Protein AF-A0A0C9ZU74-F1 (afdb_monomer_lite)

Radius of gyration: 26.79 Å; chains: 1; bounding box: 56×52×80 Å

Structure (mmCIF, N/CA/C/O backbone):
data_AF-A0A0C9ZU74-F1
#
_entry.id   AF-A0A0C9ZU74-F1
#
loop_
_atom_site.group_PDB
_atom_site.id
_atom_site.type_symbol
_atom_site.label_atom_id
_atom_site.label_alt_id
_atom_site.label_comp_id
_atom_site.label_asym_id
_atom_site.label_entity_id
_atom_site.label_seq_id
_atom_site.pdbx_PDB_ins_code
_atom_site.Cartn_x
_atom_site.Cartn_y
_atom_site.Cartn_z
_atom_site.occupancy
_atom_site.B_iso_or_equiv
_atom_site.auth_seq_id
_atom_site.auth_comp_id
_atom_site.auth_asym_id
_atom_site.auth_atom_id
_atom_site.pdbx_PDB_model_num
ATOM 1 N N . LYS A 1 1 ? 16.374 3.185 12.705 1.00 47.53 1 LYS A N 1
ATOM 2 C CA . LYS A 1 1 ? 15.675 4.109 11.772 1.00 47.53 1 LYS A CA 1
ATOM 3 C C . LYS A 1 1 ? 14.239 4.235 12.275 1.00 47.53 1 LYS A C 1
ATOM 5 O O . LYS A 1 1 ? 13.579 3.209 12.343 1.00 47.53 1 LYS A O 1
ATOM 10 N N . ALA A 1 2 ? 13.802 5.411 12.737 1.00 48.28 2 ALA A N 1
ATOM 11 C CA . ALA A 1 2 ? 12.436 5.586 13.242 1.00 48.28 2 ALA A CA 1
ATOM 12 C C . ALA A 1 2 ? 11.422 5.286 12.125 1.00 48.28 2 ALA A C 1
ATOM 14 O O . ALA A 1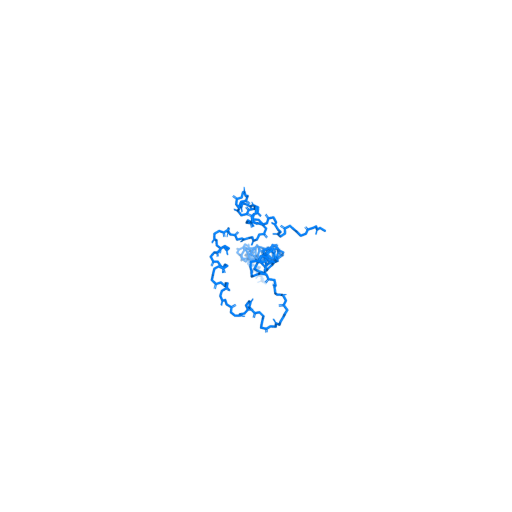 2 ? 11.655 5.649 10.969 1.00 48.28 2 ALA A O 1
ATOM 15 N N . SER A 1 3 ? 10.342 4.577 12.457 1.00 62.88 3 SER A N 1
ATOM 16 C CA . SER A 1 3 ? 9.302 4.216 11.496 1.00 62.88 3 SER A CA 1
ATOM 17 C C . SER A 1 3 ? 8.656 5.492 10.954 1.00 62.88 3 SER A C 1
ATOM 19 O O . SER A 1 3 ? 7.997 6.212 11.692 1.00 62.88 3 SER A O 1
ATOM 21 N N . GLN A 1 4 ? 8.870 5.798 9.671 1.00 70.50 4 GLN A N 1
ATOM 22 C CA . GLN A 1 4 ? 8.257 6.950 8.992 1.00 70.50 4 GLN A CA 1
ATOM 23 C C . GLN A 1 4 ? 6.795 6.682 8.594 1.00 70.50 4 GLN A C 1
ATOM 25 O O . GLN A 1 4 ? 6.205 7.488 7.882 1.00 70.50 4 GLN A O 1
ATOM 30 N N . LEU A 1 5 ? 6.212 5.559 9.032 1.00 69.31 5 LEU A N 1
ATOM 31 C CA . LEU A 1 5 ? 4.811 5.212 8.785 1.00 69.31 5 LEU A CA 1
ATOM 32 C C . LEU A 1 5 ? 3.824 6.321 9.206 1.00 69.31 5 LEU A C 1
ATOM 34 O O . LEU A 1 5 ? 2.911 6.589 8.432 1.00 69.31 5 LEU A O 1
ATOM 38 N N . PRO A 1 6 ? 4.009 7.033 10.340 1.00 71.62 6 PRO A N 1
ATOM 39 C CA . PRO A 1 6 ? 3.104 8.116 10.732 1.00 71.62 6 PRO A CA 1
ATOM 40 C C . PRO A 1 6 ? 3.132 9.332 9.795 1.00 71.62 6 PRO A C 1
ATOM 42 O O . PRO A 1 6 ? 2.217 10.143 9.833 1.00 71.62 6 PRO A O 1
ATOM 45 N N . LEU A 1 7 ? 4.166 9.478 8.957 1.00 77.06 7 LEU A N 1
ATOM 46 C CA . LEU A 1 7 ? 4.307 10.604 8.024 1.00 77.06 7 LEU A CA 1
ATOM 47 C C . LEU A 1 7 ? 3.597 10.360 6.686 1.00 77.06 7 LEU A C 1
ATOM 49 O O . LEU A 1 7 ? 3.619 11.224 5.814 1.00 77.06 7 LEU A O 1
ATOM 53 N N . LEU A 1 8 ? 2.993 9.187 6.485 1.00 76.62 8 LEU A N 1
ATOM 54 C CA . LEU A 1 8 ? 2.381 8.839 5.205 1.00 76.62 8 LEU A CA 1
ATOM 55 C C . LEU A 1 8 ? 1.116 9.627 4.895 1.00 76.62 8 LEU A C 1
ATOM 57 O O . LEU A 1 8 ? 0.939 9.983 3.737 1.00 76.62 8 LEU A O 1
ATOM 61 N N . SER A 1 9 ? 0.295 9.952 5.894 1.00 74.00 9 SER A N 1
ATOM 62 C CA . SER A 1 9 ? -0.848 10.857 5.713 1.00 74.00 9 SER A CA 1
ATOM 63 C C . SER A 1 9 ? -0.379 12.230 5.226 1.00 74.00 9 SER A C 1
ATOM 65 O O . SER A 1 9 ? -0.834 12.719 4.198 1.00 74.00 9 SER A O 1
ATOM 67 N N . HIS A 1 10 ? 0.655 12.781 5.865 1.00 81.38 10 HIS A N 1
ATOM 68 C CA . HIS A 1 10 ? 1.286 14.028 5.431 1.00 81.38 10 HIS A CA 1
ATOM 69 C C . HIS A 1 10 ? 1.864 13.928 4.005 1.00 81.38 10 HIS A C 1
ATOM 71 O O . HIS A 1 10 ? 1.817 14.890 3.238 1.00 81.38 10 HIS A O 1
ATOM 77 N N . PHE A 1 11 ? 2.429 12.780 3.613 1.00 80.19 11 PHE A N 1
ATOM 78 C CA . PHE A 1 11 ? 2.905 12.587 2.240 1.00 80.19 11 PHE A CA 1
ATOM 79 C C . PHE A 1 11 ? 1.766 12.462 1.231 1.00 80.19 11 PHE A C 1
ATOM 81 O O . PHE A 1 11 ? 1.909 12.986 0.133 1.00 80.19 11 PHE A O 1
ATOM 88 N N . ALA A 1 12 ? 0.659 11.806 1.574 1.00 77.25 12 ALA A N 1
ATOM 89 C CA . ALA A 1 12 ? -0.496 11.707 0.689 1.00 77.25 12 ALA A CA 1
ATOM 90 C C . ALA A 1 12 ? -1.050 13.099 0.338 1.00 77.25 12 ALA A C 1
ATOM 92 O O . ALA A 1 12 ? -1.319 13.366 -0.831 1.00 77.25 12 ALA A O 1
ATOM 93 N N . GLU A 1 13 ? -1.126 13.994 1.325 1.00 81.31 13 GLU A N 1
ATOM 94 C CA . GLU A 1 13 ? -1.718 15.330 1.180 1.00 81.31 13 GLU A CA 1
ATOM 95 C C . GLU A 1 13 ? -0.760 16.364 0.573 1.00 81.31 13 GLU A C 1
ATOM 97 O O . GLU A 1 13 ? -1.145 17.136 -0.305 1.00 81.31 13 GLU A O 1
ATOM 102 N N . HIS A 1 14 ? 0.501 16.391 1.014 1.00 84.50 14 HIS A N 1
ATOM 103 C CA . HIS A 1 14 ? 1.430 17.469 0.651 1.00 84.50 14 HIS A CA 1
ATOM 104 C C . HIS A 1 14 ? 2.530 17.047 -0.324 1.00 84.50 14 HIS A C 1
ATOM 106 O O . HIS A 1 14 ? 3.170 17.901 -0.938 1.00 84.50 14 HIS A O 1
ATOM 112 N N . CYS A 1 15 ? 2.808 15.748 -0.458 1.00 84.00 15 CYS A N 1
ATOM 113 C CA . CYS A 1 15 ? 3.929 15.236 -1.251 1.00 84.00 15 CYS A CA 1
ATOM 114 C C . CYS A 1 15 ? 3.591 13.890 -1.929 1.00 84.00 15 CYS A C 1
ATOM 116 O O . CYS A 1 15 ? 4.269 12.885 -1.667 1.00 84.00 15 CYS A O 1
ATOM 118 N N . PRO A 1 16 ? 2.587 13.835 -2.826 1.00 81.81 16 PRO A N 1
ATOM 119 C CA . PRO A 1 16 ? 2.091 12.582 -3.409 1.00 81.81 16 PRO A CA 1
ATOM 120 C C . PRO A 1 16 ? 3.173 11.797 -4.167 1.00 81.81 16 PRO A C 1
ATOM 122 O O . PRO A 1 16 ? 3.164 10.568 -4.181 1.00 81.81 16 PRO A O 1
ATOM 125 N N . LEU A 1 17 ? 4.180 12.484 -4.718 1.00 81.69 17 LEU A N 1
ATOM 126 C CA . LEU A 1 17 ? 5.362 11.859 -5.323 1.00 81.69 17 LEU A CA 1
ATOM 127 C C . LEU A 1 17 ? 6.172 11.017 -4.323 1.00 81.69 17 LEU A C 1
ATOM 129 O O . LEU A 1 17 ? 6.669 9.944 -4.664 1.00 81.69 17 LEU A O 1
ATOM 133 N N . LEU A 1 18 ? 6.314 11.484 -3.081 1.00 81.69 18 LEU A N 1
ATOM 134 C CA . LEU A 1 18 ? 7.019 10.762 -2.017 1.00 81.69 18 LEU A CA 1
ATOM 135 C C . LEU A 1 18 ? 6.198 9.575 -1.512 1.00 81.69 18 LEU A C 1
ATOM 137 O O . LEU A 1 18 ? 6.771 8.521 -1.226 1.00 81.69 18 LEU A O 1
ATOM 141 N N . PHE A 1 19 ? 4.874 9.735 -1.445 1.00 82.94 19 PHE A N 1
ATOM 142 C CA . PHE A 1 19 ? 3.944 8.647 -1.153 1.00 82.94 19 PHE A CA 1
ATOM 143 C C . PHE A 1 19 ? 4.065 7.541 -2.206 1.00 82.94 19 PHE A C 1
ATOM 145 O O . PHE A 1 19 ? 4.336 6.386 -1.866 1.00 82.94 19 PHE A O 1
ATOM 152 N N . TRP A 1 20 ? 4.000 7.912 -3.488 1.00 83.31 20 TRP A N 1
ATOM 153 C CA . TRP A 1 20 ? 4.167 6.985 -4.602 1.00 83.31 20 TRP A CA 1
ATOM 154 C C . TRP A 1 20 ? 5.543 6.320 -4.596 1.00 83.31 20 TRP A C 1
ATOM 156 O O . TRP A 1 20 ? 5.643 5.108 -4.739 1.00 83.31 20 TRP A O 1
ATOM 166 N N . LYS A 1 21 ? 6.625 7.061 -4.344 1.00 82.56 21 LYS A N 1
ATOM 167 C CA . LYS A 1 21 ? 7.971 6.472 -4.269 1.00 82.56 21 LYS A CA 1
ATOM 168 C C . LYS A 1 21 ? 8.105 5.438 -3.142 1.00 82.56 21 LYS A C 1
ATOM 170 O O . LYS A 1 21 ? 8.870 4.487 -3.279 1.00 82.56 21 LYS A O 1
ATOM 175 N N . LYS A 1 22 ? 7.394 5.624 -2.026 1.00 82.19 22 LYS A N 1
ATOM 176 C CA . LYS A 1 22 ? 7.457 4.729 -0.859 1.00 82.19 22 LYS A CA 1
ATOM 177 C C . LYS A 1 22 ? 6.533 3.521 -0.962 1.00 82.19 22 LYS A C 1
ATOM 179 O O . LYS A 1 22 ? 6.948 2.433 -0.582 1.00 82.19 22 LYS A O 1
ATOM 184 N N . LEU A 1 23 ? 5.300 3.716 -1.418 1.00 84.31 23 LEU A N 1
ATOM 185 C CA . LEU A 1 23 ? 4.275 2.666 -1.449 1.00 84.31 23 LEU A CA 1
ATOM 186 C C . LEU A 1 23 ? 4.009 2.129 -2.854 1.00 84.31 23 LEU A C 1
ATOM 188 O O . LEU A 1 23 ? 3.303 1.137 -3.005 1.00 84.31 23 LEU A O 1
ATOM 192 N N . CYS A 1 24 ? 4.591 2.752 -3.881 1.00 85.38 24 CYS A N 1
ATOM 193 C CA . CYS A 1 24 ? 4.459 2.355 -5.281 1.00 85.38 24 CYS A CA 1
ATOM 194 C C . CYS A 1 24 ? 3.004 2.337 -5.790 1.00 85.38 24 CYS A C 1
ATOM 196 O O . CYS A 1 24 ? 2.704 1.647 -6.768 1.00 85.38 24 CYS A O 1
ATOM 198 N N . VAL A 1 25 ? 2.123 3.103 -5.137 1.00 84.94 25 VAL A N 1
ATOM 199 C CA . VAL A 1 25 ? 0.693 3.249 -5.430 1.00 84.94 25 VAL A CA 1
ATOM 200 C C . VAL A 1 25 ? 0.297 4.723 -5.314 1.00 84.94 25 VAL A C 1
ATOM 202 O O . VAL A 1 25 ? 0.888 5.471 -4.534 1.00 84.94 25 VAL A O 1
ATOM 205 N N . ASN A 1 26 ? -0.686 5.149 -6.105 1.00 85.50 26 ASN A N 1
ATOM 206 C CA . ASN A 1 26 ? -1.249 6.494 -6.000 1.00 85.50 26 ASN A CA 1
ATOM 207 C C . ASN A 1 26 ? -2.129 6.610 -4.742 1.00 85.50 26 ASN A C 1
ATOM 209 O O . ASN A 1 26 ? -2.833 5.644 -4.442 1.00 85.50 26 ASN A O 1
ATOM 213 N N . PRO A 1 27 ? -2.154 7.767 -4.053 1.00 85.69 27 PRO A N 1
ATOM 214 C CA . PRO A 1 27 ? -2.997 7.978 -2.871 1.00 85.69 27 PRO A CA 1
ATOM 215 C C . PRO A 1 27 ? -4.478 7.641 -3.102 1.00 85.69 27 PRO A C 1
ATOM 217 O O . PRO A 1 27 ? -5.035 6.830 -2.379 1.00 85.69 27 PRO A O 1
ATOM 220 N N . GLU A 1 28 ? -5.083 8.120 -4.193 1.00 88.12 28 GLU A N 1
ATOM 221 C CA . GLU A 1 28 ? -6.494 7.820 -4.499 1.00 88.12 28 GLU A CA 1
ATOM 222 C C . GLU A 1 28 ? -6.776 6.323 -4.699 1.00 88.12 28 GLU A C 1
ATOM 224 O O . GLU A 1 28 ? -7.860 5.828 -4.399 1.00 88.12 28 GLU A O 1
ATOM 229 N N . VAL A 1 29 ? -5.811 5.587 -5.258 1.00 87.88 29 VAL A N 1
ATOM 230 C CA . VAL A 1 29 ? -5.935 4.135 -5.443 1.00 87.88 29 VAL A CA 1
ATOM 231 C C . VAL A 1 29 ? -5.774 3.431 -4.101 1.00 87.88 29 VAL A C 1
ATOM 233 O O . VAL A 1 29 ? -6.484 2.468 -3.832 1.00 87.88 29 VAL A O 1
ATOM 236 N N . PHE A 1 30 ? -4.868 3.921 -3.256 1.00 89.62 30 PHE A N 1
ATOM 237 C CA . PHE A 1 30 ? -4.694 3.429 -1.898 1.00 89.62 30 PHE A CA 1
ATOM 238 C C . PHE A 1 30 ? -5.983 3.584 -1.081 1.00 89.62 30 PHE A C 1
ATOM 240 O O . PHE A 1 30 ? -6.415 2.603 -0.478 1.00 89.62 30 PHE A O 1
ATOM 247 N N . ASP A 1 31 ? -6.633 4.748 -1.132 1.00 91.50 31 ASP A N 1
ATOM 248 C CA . ASP A 1 31 ? -7.894 4.997 -0.422 1.00 91.50 31 ASP A CA 1
ATOM 249 C C . ASP A 1 31 ? -9.016 4.086 -0.936 1.00 91.50 31 ASP A C 1
ATOM 251 O O . ASP A 1 31 ? -9.692 3.428 -0.150 1.00 91.50 31 ASP A O 1
ATOM 255 N N . LYS A 1 32 ? -9.141 3.919 -2.260 1.00 92.19 32 LYS A N 1
ATOM 256 C CA . LYS A 1 32 ? -10.114 2.980 -2.852 1.00 92.19 32 LYS A CA 1
ATOM 257 C C . LYS A 1 32 ? -9.884 1.532 -2.415 1.00 92.19 32 LYS A C 1
ATOM 259 O O . LYS A 1 32 ? -10.847 0.808 -2.170 1.00 92.19 32 LYS A O 1
ATOM 264 N N . ILE A 1 33 ? -8.626 1.091 -2.336 1.00 90.31 33 ILE A N 1
ATOM 265 C CA . ILE A 1 33 ? -8.291 -0.247 -1.828 1.00 90.31 33 ILE A CA 1
ATOM 266 C C . ILE A 1 33 ? -8.680 -0.342 -0.355 1.00 90.31 33 ILE A C 1
ATOM 268 O O . ILE A 1 33 ? -9.300 -1.327 0.042 1.00 90.31 33 ILE A O 1
ATOM 272 N N . LEU A 1 34 ? -8.333 0.672 0.441 1.00 91.62 34 LEU A N 1
ATOM 273 C CA . LEU A 1 34 ? -8.649 0.721 1.862 1.00 91.62 34 LEU A CA 1
ATOM 274 C C . LEU A 1 34 ? -10.158 0.611 2.097 1.00 91.62 34 LEU A C 1
ATOM 276 O O . LEU A 1 34 ? -10.574 -0.212 2.912 1.00 91.62 34 LEU A O 1
ATOM 280 N N . ASP A 1 35 ? -10.969 1.360 1.354 1.00 92.19 35 ASP A N 1
ATOM 281 C CA . ASP A 1 35 ? -12.431 1.311 1.440 1.00 92.19 35 ASP A CA 1
ATOM 282 C C . ASP A 1 35 ? -12.974 -0.088 1.124 1.00 92.19 35 ASP A C 1
ATOM 284 O O . ASP A 1 35 ? -13.832 -0.605 1.843 1.00 92.19 35 ASP A O 1
ATOM 288 N N . GLN A 1 36 ? -12.430 -0.749 0.097 1.00 90.44 36 GLN A N 1
ATOM 289 C CA . GLN A 1 36 ? -12.849 -2.099 -0.288 1.00 90.44 36 GLN A CA 1
ATOM 290 C C . GLN A 1 36 ? -12.510 -3.157 0.766 1.00 90.44 36 GLN A C 1
ATOM 292 O O . GLN A 1 36 ? -13.282 -4.097 0.966 1.00 90.44 36 GLN A O 1
ATOM 297 N N . ILE A 1 37 ? -11.363 -3.033 1.438 1.00 88.25 37 ILE A N 1
ATOM 298 C CA . ILE A 1 37 ? -10.896 -4.055 2.385 1.00 88.25 37 ILE A CA 1
ATOM 299 C C . ILE A 1 37 ? -11.295 -3.780 3.836 1.00 88.25 37 ILE A C 1
ATOM 301 O O . ILE A 1 37 ? -11.235 -4.695 4.658 1.00 88.25 37 ILE A O 1
ATOM 305 N N . SER A 1 38 ? -11.714 -2.554 4.169 1.00 87.38 38 SER A N 1
ATOM 306 C CA . SER A 1 38 ? -12.005 -2.149 5.553 1.00 87.38 38 SER A CA 1
ATOM 307 C C . SER A 1 38 ? -13.122 -2.971 6.206 1.00 87.38 38 SER A C 1
ATOM 309 O O . SER A 1 38 ? -13.104 -3.187 7.417 1.00 87.38 38 SER A O 1
ATOM 311 N N . GLY A 1 39 ? -14.069 -3.478 5.412 1.00 84.88 39 GLY A N 1
ATOM 312 C CA . GLY A 1 39 ? -15.145 -4.358 5.884 1.00 84.88 39 GLY A CA 1
ATOM 313 C C . GLY A 1 39 ? -14.808 -5.854 5.879 1.00 84.88 39 GLY A C 1
ATOM 314 O O . GLY A 1 39 ? -15.642 -6.665 6.276 1.00 84.88 39 GLY A O 1
ATOM 315 N N . HIS A 1 40 ? -13.626 -6.254 5.406 1.00 86.56 40 HIS A N 1
ATOM 316 C CA . HIS A 1 40 ? -13.337 -7.659 5.136 1.00 86.56 40 HIS A CA 1
ATOM 317 C C . HIS A 1 40 ? -12.868 -8.398 6.400 1.00 86.56 40 HIS A C 1
ATOM 319 O O . HIS A 1 40 ? -11.886 -8.014 7.037 1.00 86.56 40 HIS A O 1
ATOM 325 N N . LEU A 1 41 ? -13.524 -9.518 6.724 1.00 83.44 41 LEU A N 1
ATOM 326 C CA . LEU A 1 41 ? -13.270 -10.301 7.945 1.00 83.44 41 LEU A CA 1
ATOM 327 C C . LEU A 1 41 ? -11.827 -10.818 8.065 1.00 83.44 41 LEU A C 1
ATOM 329 O O . LEU A 1 41 ? -11.336 -10.996 9.168 1.00 83.44 41 LEU A O 1
ATOM 333 N N . VAL A 1 42 ? -11.118 -11.006 6.946 1.00 84.75 42 VAL A N 1
ATOM 334 C CA . VAL A 1 42 ? -9.683 -11.373 6.927 1.00 84.75 42 VAL A CA 1
ATOM 335 C C . VAL A 1 42 ? -8.812 -10.378 7.695 1.00 84.75 42 VAL A C 1
ATOM 337 O O . VAL A 1 42 ? -7.818 -10.773 8.299 1.00 84.75 42 VAL A O 1
ATOM 340 N N . PHE A 1 43 ? -9.180 -9.095 7.689 1.00 80.50 43 PHE A N 1
ATOM 341 C CA . PHE A 1 43 ? -8.460 -8.058 8.423 1.00 80.50 43 PHE A CA 1
ATOM 342 C C . PHE A 1 43 ? -9.024 -7.833 9.825 1.00 80.50 43 PHE A C 1
ATOM 344 O O . PHE A 1 43 ? -8.558 -6.926 10.508 1.00 80.50 43 PHE A O 1
ATOM 351 N N . GLN A 1 44 ? -9.979 -8.649 10.276 1.00 78.69 44 GLN A N 1
ATOM 352 C CA . GLN A 1 44 ? -10.524 -8.620 11.628 1.00 78.69 44 GLN A CA 1
ATOM 353 C C . GLN A 1 44 ? -10.068 -9.865 12.386 1.00 78.69 44 GLN A C 1
ATOM 355 O O . GLN A 1 44 ? -10.396 -10.999 12.047 1.00 78.69 44 GLN A O 1
ATOM 360 N N . ASN A 1 45 ? -9.302 -9.659 13.446 1.00 78.56 45 ASN A N 1
ATOM 361 C CA . ASN A 1 45 ? -8.944 -10.721 14.363 1.00 78.56 45 ASN A CA 1
ATOM 362 C C . ASN A 1 45 ? -10.049 -10.838 15.420 1.00 78.56 45 ASN A C 1
ATOM 364 O O . ASN A 1 45 ? -10.257 -9.911 16.195 1.00 78.56 45 ASN A O 1
ATOM 368 N N . GLN A 1 46 ? -10.723 -11.987 15.485 1.00 78.81 46 GLN A N 1
ATOM 369 C CA . GLN A 1 46 ? -11.758 -12.275 16.490 1.00 78.81 46 GLN A CA 1
ATOM 370 C C . GLN A 1 46 ? -11.206 -12.498 17.913 1.00 78.81 46 GLN A C 1
ATOM 372 O O . GLN A 1 46 ? -11.939 -12.896 18.815 1.00 78.81 46 GLN A O 1
ATOM 377 N N . SER A 1 47 ? -9.911 -12.274 18.140 1.00 83.06 47 SER A N 1
ATOM 378 C CA . SER A 1 47 ? -9.311 -12.335 19.472 1.00 83.06 47 SER A CA 1
ATOM 379 C C . SER A 1 47 ? -9.576 -11.066 20.282 1.00 83.06 47 SER A C 1
ATOM 381 O O . SER A 1 47 ? -9.709 -9.975 19.737 1.00 83.06 47 SER A O 1
ATOM 383 N N . ASN A 1 48 ? -9.512 -11.183 21.607 1.00 82.38 48 ASN A N 1
ATOM 384 C CA . ASN A 1 48 ? -9.675 -10.059 22.534 1.00 82.38 48 ASN A CA 1
ATOM 385 C C . ASN A 1 48 ? -8.455 -9.105 22.590 1.00 82.38 48 ASN A C 1
ATOM 387 O O . ASN A 1 48 ? -8.321 -8.307 23.517 1.00 82.38 48 ASN A O 1
ATOM 391 N N . ASN A 1 49 ? -7.521 -9.216 21.639 1.00 85.88 49 ASN A N 1
ATOM 392 C CA . ASN A 1 49 ? -6.302 -8.415 21.591 1.00 85.88 49 ASN A CA 1
ATOM 393 C C . ASN A 1 49 ? -6.479 -7.191 20.694 1.00 85.88 49 ASN A C 1
ATOM 395 O O . ASN A 1 49 ? -7.181 -7.229 19.686 1.00 85.88 49 ASN A O 1
ATOM 399 N N . LYS A 1 50 ? -5.756 -6.112 21.012 1.00 81.81 50 LYS A N 1
ATOM 400 C CA . LYS A 1 50 ? -5.698 -4.929 20.148 1.00 81.81 50 LYS A CA 1
ATOM 401 C C . LYS A 1 50 ? -5.079 -5.304 18.802 1.00 81.81 50 LYS A C 1
ATOM 403 O O . LYS A 1 50 ? -3.914 -5.693 18.741 1.00 81.81 50 LYS A O 1
ATOM 408 N N . GLN A 1 51 ? -5.848 -5.150 17.731 1.00 85.38 51 GLN A N 1
ATOM 409 C CA . GLN A 1 51 ? -5.357 -5.296 16.369 1.00 85.38 51 GLN A CA 1
ATOM 410 C C . GLN A 1 51 ? -4.871 -3.950 15.824 1.00 85.38 51 GLN A C 1
ATOM 412 O O . GLN A 1 51 ? -5.393 -2.889 16.165 1.00 85.38 51 GLN A O 1
ATOM 417 N N . LEU A 1 52 ? -3.858 -3.995 14.960 1.00 84.62 52 LEU A N 1
ATOM 418 C CA . LEU A 1 52 ? -3.386 -2.824 14.231 1.00 84.62 52 LEU A CA 1
ATOM 419 C C . LEU A 1 52 ? -4.484 -2.326 13.264 1.00 84.62 52 LEU A C 1
ATOM 421 O O . LEU A 1 52 ? -5.103 -3.160 12.603 1.00 84.62 52 LEU A O 1
ATOM 425 N N . PRO A 1 53 ? -4.711 -1.011 13.106 1.00 87.69 53 PRO A N 1
ATOM 426 C CA . PRO A 1 53 ? -5.647 -0.499 12.107 1.00 87.69 53 PRO A CA 1
ATOM 427 C C . PRO A 1 53 ? -5.337 -1.012 10.693 1.00 87.69 53 PRO A C 1
ATOM 429 O O . PRO A 1 53 ? -4.168 -1.095 10.306 1.00 87.69 53 PRO A O 1
ATOM 432 N N . ILE A 1 54 ? -6.380 -1.312 9.911 1.00 87.69 54 ILE A N 1
ATOM 433 C CA . ILE A 1 54 ? -6.278 -1.866 8.545 1.00 87.69 54 ILE A CA 1
ATOM 434 C C . ILE A 1 54 ? -5.420 -0.968 7.646 1.00 87.69 54 ILE A C 1
ATOM 436 O O . ILE A 1 54 ? -4.559 -1.464 6.924 1.00 87.69 54 ILE A O 1
ATOM 440 N N . LEU A 1 55 ? -5.561 0.354 7.792 1.00 89.56 55 LEU A N 1
ATOM 441 C CA . LEU A 1 55 ? -4.712 1.361 7.151 1.00 89.56 55 LEU A CA 1
ATOM 442 C C . LEU A 1 55 ? -3.216 1.071 7.342 1.00 89.56 55 LEU A C 1
ATOM 444 O O . LEU A 1 55 ? -2.437 1.094 6.388 1.00 89.56 55 LEU A O 1
ATOM 448 N N . ILE A 1 56 ? -2.807 0.783 8.579 1.00 87.12 56 ILE A N 1
ATOM 449 C CA . ILE A 1 56 ? -1.403 0.547 8.919 1.00 87.12 56 ILE A CA 1
ATOM 450 C C . ILE A 1 56 ? -0.959 -0.826 8.398 1.00 87.12 56 ILE A C 1
ATOM 452 O O . ILE A 1 56 ? 0.148 -0.944 7.874 1.00 87.12 56 ILE A O 1
ATOM 456 N N . GLN A 1 57 ? -1.820 -1.847 8.472 1.00 88.62 57 GLN A N 1
ATOM 457 C CA . GLN A 1 57 ? -1.528 -3.174 7.914 1.00 88.62 57 GLN A CA 1
ATOM 458 C C . GLN A 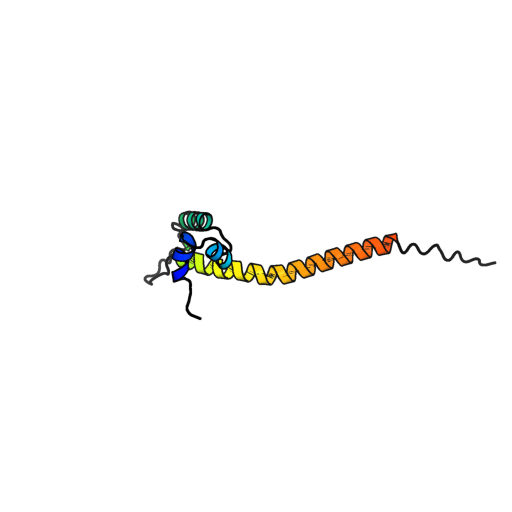1 57 ? -1.289 -3.111 6.394 1.00 88.62 57 GLN A C 1
ATOM 460 O O . GLN A 1 57 ? -0.261 -3.592 5.911 1.00 88.62 57 GLN A O 1
ATOM 465 N N . LEU A 1 58 ? -2.190 -2.453 5.654 1.00 89.06 58 LEU A N 1
ATOM 466 C CA . LEU A 1 58 ? -2.081 -2.252 4.206 1.00 89.06 58 LEU A CA 1
ATOM 467 C C . LEU A 1 58 ? -0.818 -1.466 3.845 1.00 89.06 58 LEU A C 1
ATOM 469 O O . LEU A 1 58 ? -0.081 -1.828 2.928 1.00 89.06 58 LEU A O 1
ATOM 473 N N . THR A 1 59 ? -0.535 -0.413 4.606 1.00 88.38 59 THR A N 1
ATOM 474 C CA . THR A 1 59 ? 0.664 0.402 4.426 1.00 88.38 59 THR A CA 1
ATOM 475 C C . THR A 1 59 ? 1.947 -0.417 4.564 1.00 88.38 59 THR A C 1
ATOM 477 O O . THR A 1 59 ? 2.841 -0.300 3.726 1.00 88.38 59 THR A O 1
ATOM 480 N N . ILE A 1 60 ? 2.058 -1.242 5.611 1.00 86.50 60 ILE A N 1
ATOM 481 C CA . ILE A 1 60 ? 3.237 -2.091 5.838 1.00 86.50 60 ILE A CA 1
ATOM 482 C C . ILE A 1 60 ? 3.404 -3.077 4.679 1.00 86.50 60 ILE A C 1
ATOM 484 O O . ILE A 1 60 ? 4.511 -3.227 4.157 1.00 86.50 60 ILE A O 1
ATOM 488 N N . PHE A 1 61 ? 2.307 -3.706 4.250 1.00 87.56 61 PHE A N 1
ATOM 489 C CA . PHE A 1 61 ? 2.315 -4.627 3.118 1.00 87.56 61 PHE A CA 1
ATOM 490 C C . PHE A 1 61 ? 2.834 -3.952 1.842 1.00 87.56 61 PHE A C 1
ATOM 492 O O . PHE A 1 61 ? 3.769 -4.458 1.224 1.00 87.56 61 PHE A O 1
ATOM 499 N N . LEU A 1 62 ? 2.292 -2.787 1.477 1.00 87.44 62 LEU A N 1
ATOM 500 C CA . LEU A 1 62 ? 2.689 -2.064 0.266 1.00 87.44 62 LEU A CA 1
ATOM 501 C C . LEU A 1 62 ? 4.112 -1.511 0.342 1.00 87.44 62 LEU A C 1
ATOM 503 O O . LEU A 1 62 ? 4.841 -1.564 -0.647 1.00 87.44 62 LEU A O 1
ATOM 507 N N . TYR A 1 63 ? 4.536 -1.037 1.515 1.00 85.31 63 TYR A N 1
ATOM 508 C CA . TYR A 1 63 ? 5.913 -0.605 1.737 1.00 85.31 63 TYR A CA 1
ATOM 509 C C . TYR A 1 63 ? 6.898 -1.753 1.481 1.00 85.31 63 TYR A C 1
ATOM 511 O O . TYR A 1 63 ? 7.916 -1.554 0.821 1.00 85.31 63 TYR A O 1
ATOM 519 N N . HIS A 1 64 ? 6.584 -2.970 1.935 1.00 82.19 64 HIS A N 1
ATOM 520 C CA . HIS A 1 64 ? 7.408 -4.147 1.653 1.00 82.19 64 HIS A CA 1
ATOM 521 C C . HIS A 1 64 ? 7.296 -4.610 0.194 1.00 82.19 64 HIS A C 1
ATOM 523 O O . HIS A 1 64 ? 8.321 -4.845 -0.447 1.00 82.19 64 HIS A O 1
ATOM 529 N N . ALA A 1 65 ? 6.084 -4.702 -0.356 1.00 79.81 65 ALA A N 1
ATOM 530 C CA . ALA A 1 65 ? 5.848 -5.158 -1.725 1.00 79.81 65 ALA A CA 1
ATOM 531 C C . ALA A 1 65 ? 6.508 -4.236 -2.766 1.00 79.81 65 ALA A C 1
ATOM 533 O O . ALA A 1 65 ? 7.161 -4.715 -3.695 1.00 79.81 65 ALA A O 1
ATOM 534 N N . GLY A 1 66 ? 6.410 -2.914 -2.589 1.00 73.75 66 GLY A N 1
ATOM 535 C CA . GLY A 1 66 ? 7.072 -1.929 -3.445 1.00 73.75 66 GLY A CA 1
ATOM 536 C C . GLY A 1 66 ? 8.597 -2.021 -3.376 1.00 73.75 66 GLY A C 1
ATOM 537 O O . GLY A 1 66 ? 9.275 -1.909 -4.398 1.00 73.75 66 GLY A O 1
ATOM 538 N N . HIS A 1 67 ? 9.146 -2.308 -2.193 1.00 69.12 67 HIS A N 1
ATOM 539 C CA . HIS A 1 67 ? 10.589 -2.452 -2.021 1.00 69.12 67 HIS A CA 1
ATOM 540 C C . HIS A 1 67 ? 11.136 -3.741 -2.655 1.00 69.12 67 HIS A C 1
ATOM 542 O O . HIS A 1 67 ? 12.211 -3.709 -3.258 1.00 69.12 67 HIS A O 1
ATOM 548 N N . TYR A 1 68 ? 10.381 -4.843 -2.577 1.00 58.84 68 TYR A N 1
ATOM 549 C CA . TYR A 1 68 ? 10.712 -6.115 -3.230 1.00 58.84 68 TYR A CA 1
ATOM 550 C C . TYR A 1 68 ? 10.556 -6.067 -4.752 1.00 58.84 68 TYR A C 1
ATOM 552 O O . TYR A 1 68 ? 11.331 -6.691 -5.479 1.00 58.84 68 TYR A O 1
ATOM 560 N N . ARG A 1 69 ? 9.612 -5.266 -5.259 1.00 53.44 69 ARG A N 1
ATOM 561 C CA . ARG A 1 69 ? 9.462 -5.039 -6.701 1.00 53.44 69 ARG A CA 1
ATOM 562 C C . ARG A 1 69 ? 10.747 -4.484 -7.323 1.00 53.44 69 ARG A C 1
ATOM 564 O O . ARG A 1 69 ? 11.060 -4.821 -8.456 1.00 53.44 69 ARG A O 1
ATOM 571 N N . ASN A 1 70 ? 11.539 -3.709 -6.583 1.00 53.12 70 ASN A N 1
ATOM 572 C CA . ASN A 1 70 ? 12.794 -3.159 -7.095 1.00 53.12 70 ASN A CA 1
ATOM 573 C C . ASN A 1 70 ? 13.973 -4.155 -7.076 1.00 53.12 70 ASN A C 1
ATOM 575 O O . ASN A 1 70 ? 14.875 -4.041 -7.900 1.00 53.12 70 ASN A O 1
ATOM 579 N N . THR A 1 71 ? 13.990 -5.140 -6.171 1.00 45.66 71 THR A N 1
ATOM 580 C CA . THR A 1 71 ? 15.114 -6.091 -6.067 1.00 45.66 71 THR A CA 1
ATOM 581 C C . THR A 1 71 ? 15.002 -7.248 -7.058 1.00 45.66 71 THR A C 1
ATOM 583 O O . THR A 1 71 ? 16.015 -7.668 -7.614 1.00 45.66 71 THR A O 1
ATOM 586 N N . TYR A 1 72 ? 13.787 -7.717 -7.357 1.00 48.44 72 TYR A N 1
ATOM 587 C CA . TYR A 1 72 ? 13.581 -8.787 -8.341 1.00 48.44 72 TYR A CA 1
ATOM 588 C C . TYR A 1 72 ? 13.474 -8.287 -9.781 1.00 48.44 72 TYR A C 1
ATOM 590 O O . TYR A 1 72 ? 13.880 -9.005 -10.693 1.00 48.44 72 TYR A O 1
ATOM 598 N N . LEU A 1 73 ? 12.995 -7.058 -10.011 1.00 54.25 73 LEU A N 1
ATOM 599 C CA . LEU A 1 73 ? 12.980 -6.498 -11.362 1.00 54.25 73 LEU A CA 1
ATOM 600 C C . LEU A 1 73 ? 14.389 -6.202 -11.870 1.00 54.25 73 LEU A C 1
ATOM 602 O O . LEU A 1 73 ? 14.622 -6.424 -13.044 1.00 54.25 73 LEU A O 1
ATOM 606 N N . LEU A 1 74 ? 15.352 -5.775 -11.048 1.00 54.84 74 LEU A N 1
ATOM 607 C CA . LEU A 1 74 ? 16.710 -5.538 -11.557 1.00 54.84 74 LEU A CA 1
ATOM 608 C C . LEU A 1 74 ? 17.408 -6.836 -11.976 1.00 54.84 74 LEU A C 1
ATOM 610 O O . LEU A 1 74 ? 17.976 -6.894 -13.059 1.00 54.84 74 LEU A O 1
ATOM 614 N N . VAL A 1 75 ? 17.316 -7.895 -11.169 1.00 52.88 75 VAL A N 1
ATOM 615 C CA . VAL A 1 75 ? 17.920 -9.190 -11.523 1.00 52.88 75 VAL A CA 1
ATOM 616 C C . VAL A 1 75 ? 17.160 -9.842 -12.680 1.00 52.88 75 VAL A C 1
ATOM 618 O O . VAL A 1 75 ? 17.775 -10.249 -13.660 1.00 52.88 75 VAL A O 1
ATOM 621 N N . GLY A 1 76 ? 15.825 -9.880 -12.616 1.00 58.44 76 GLY A N 1
ATOM 622 C CA . GLY A 1 76 ? 14.992 -10.476 -13.662 1.00 58.44 76 GLY A CA 1
ATOM 623 C C . GLY A 1 76 ? 15.058 -9.722 -14.991 1.00 58.44 76 GLY A C 1
ATOM 624 O O . GLY A 1 76 ? 15.143 -10.350 -16.040 1.00 58.44 76 GLY A O 1
ATOM 625 N N . THR A 1 77 ? 15.090 -8.387 -14.964 1.00 67.56 77 THR A N 1
ATOM 626 C CA . THR A 1 77 ? 15.188 -7.564 -16.182 1.00 67.56 77 THR A CA 1
ATOM 627 C C . THR A 1 77 ? 16.580 -7.639 -16.785 1.00 67.56 77 THR A C 1
ATOM 629 O O . THR A 1 77 ? 16.678 -7.755 -17.998 1.00 67.56 77 THR A O 1
ATOM 632 N N . VAL A 1 78 ? 17.654 -7.635 -15.984 1.00 74.56 78 VAL A N 1
ATOM 633 C CA . VAL A 1 78 ? 19.016 -7.822 -16.516 1.00 74.56 78 VAL A CA 1
ATOM 634 C C . VAL A 1 78 ? 19.146 -9.198 -17.158 1.00 74.56 78 VAL A C 1
ATOM 636 O O . VAL A 1 78 ? 19.563 -9.271 -18.306 1.00 74.56 78 VAL A O 1
ATOM 639 N N . VAL A 1 79 ? 18.707 -10.268 -16.485 1.00 75.19 79 VAL A N 1
ATOM 640 C CA . VAL A 1 79 ? 18.725 -11.631 -17.044 1.00 75.19 79 VAL A CA 1
ATOM 641 C C . VAL A 1 79 ? 17.895 -11.717 -18.327 1.00 75.19 79 VAL A C 1
ATOM 643 O O . VAL A 1 79 ? 18.359 -12.270 -19.320 1.00 75.19 79 VAL A O 1
ATOM 646 N N . ASN A 1 80 ? 16.695 -11.133 -18.348 1.00 75.31 80 ASN A N 1
ATOM 647 C CA . ASN A 1 80 ? 15.844 -11.126 -19.536 1.00 75.31 80 ASN A CA 1
ATOM 648 C C . ASN A 1 80 ? 16.468 -10.325 -20.694 1.00 75.31 80 ASN A C 1
ATOM 650 O O . ASN A 1 80 ? 16.512 -10.812 -21.819 1.00 75.31 80 ASN A O 1
ATOM 654 N N . CYS A 1 81 ? 17.025 -9.141 -20.424 1.00 77.62 81 CYS A N 1
ATOM 655 C CA . CYS A 1 81 ? 17.754 -8.346 -21.414 1.00 77.62 81 CYS A CA 1
ATOM 656 C C . CYS A 1 81 ? 18.987 -9.092 -21.945 1.00 77.62 81 CYS A C 1
ATOM 658 O O . CYS A 1 81 ? 19.214 -9.109 -23.153 1.00 77.62 81 CYS A O 1
ATOM 660 N N . THR A 1 82 ? 19.757 -9.746 -21.070 1.00 87.62 82 THR A N 1
ATOM 661 C CA . THR A 1 82 ? 20.907 -10.571 -21.460 1.00 87.62 82 THR A CA 1
ATOM 662 C C . THR A 1 82 ? 20.473 -11.733 -22.354 1.00 87.62 82 THR A C 1
ATOM 664 O O . THR A 1 82 ? 21.093 -11.945 -23.394 1.00 87.62 82 THR A O 1
ATOM 667 N N . HIS A 1 83 ? 19.382 -12.435 -22.026 1.00 85.06 83 HIS A N 1
ATOM 668 C CA . HIS A 1 83 ? 18.841 -13.494 -22.883 1.00 85.06 83 HIS A CA 1
ATOM 669 C C . HIS A 1 83 ? 18.398 -12.972 -24.255 1.00 85.06 83 HIS A C 1
ATOM 671 O O . HIS A 1 83 ? 18.731 -13.591 -25.264 1.00 85.06 83 HIS A O 1
ATOM 677 N N . CYS A 1 84 ? 17.712 -11.826 -24.323 1.00 84.69 84 CYS A N 1
ATOM 678 C CA . CYS A 1 84 ? 17.320 -11.221 -25.600 1.00 84.69 84 CYS A CA 1
ATOM 679 C C . CYS A 1 84 ? 18.536 -10.855 -26.470 1.00 84.69 84 CYS A C 1
ATOM 681 O O . CYS A 1 84 ? 18.527 -11.112 -27.676 1.00 84.69 84 CYS A O 1
ATOM 683 N N . VAL A 1 85 ? 19.593 -10.290 -25.873 1.00 88.38 85 VAL A N 1
ATOM 684 C CA . VAL A 1 85 ? 20.831 -9.933 -26.589 1.00 88.38 85 VAL A CA 1
ATOM 685 C C . VAL A 1 85 ? 21.556 -11.180 -27.102 1.00 88.38 85 VAL A C 1
ATOM 687 O O . VAL A 1 85 ? 21.947 -11.211 -28.267 1.00 88.38 85 VAL A O 1
ATOM 690 N N . ILE A 1 86 ? 21.689 -12.225 -26.276 1.00 89.19 86 ILE A N 1
ATOM 691 C CA . ILE A 1 86 ? 22.322 -13.493 -26.678 1.00 89.19 86 ILE A CA 1
ATOM 692 C C . ILE A 1 86 ? 21.533 -14.166 -27.807 1.00 89.19 86 ILE A C 1
ATOM 694 O O . ILE A 1 86 ? 22.130 -14.571 -28.800 1.00 89.19 86 ILE A O 1
ATOM 698 N N . ALA A 1 87 ? 20.205 -14.247 -27.699 1.00 87.12 87 ALA A N 1
ATOM 699 C CA . ALA A 1 87 ? 19.366 -14.841 -28.740 1.00 87.12 87 ALA A CA 1
ATOM 700 C C . ALA A 1 87 ? 19.486 -14.092 -30.079 1.00 87.12 87 ALA A C 1
ATOM 702 O O . ALA A 1 87 ? 19.561 -14.721 -31.131 1.00 87.12 87 ALA A O 1
ATOM 703 N N . THR A 1 88 ? 19.569 -12.758 -30.039 1.00 88.50 88 THR A N 1
ATOM 704 C CA . THR A 1 88 ? 19.764 -11.933 -31.243 1.00 88.50 88 THR A CA 1
ATOM 705 C C . THR A 1 88 ? 21.146 -12.1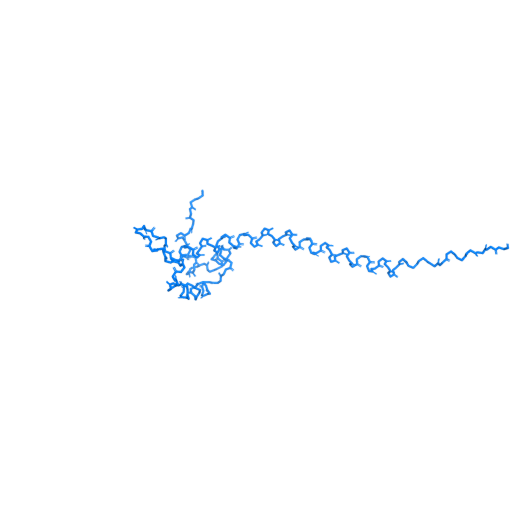59 -31.860 1.00 88.50 88 THR A C 1
ATOM 707 O O . THR A 1 88 ? 21.264 -12.289 -33.074 1.00 88.50 88 THR A O 1
ATOM 710 N N . LEU A 1 89 ? 22.194 -12.248 -31.033 1.00 85.25 89 LEU A N 1
ATOM 711 C CA . LEU A 1 89 ? 23.551 -12.554 -31.492 1.00 85.25 89 LEU A CA 1
ATOM 712 C C . LEU A 1 89 ? 23.645 -13.940 -32.139 1.00 85.25 89 LEU A C 1
ATOM 714 O O . LEU A 1 89 ? 24.320 -14.072 -33.153 1.00 85.25 89 LEU A O 1
ATOM 718 N N . LEU A 1 90 ? 22.963 -14.947 -31.586 1.00 85.88 90 LEU A N 1
ATOM 719 C CA . LEU A 1 90 ? 22.907 -16.294 -32.162 1.00 85.88 90 LEU A CA 1
ATOM 720 C C . LEU A 1 90 ? 22.155 -16.313 -33.498 1.00 85.88 90 LEU A C 1
ATOM 722 O O . LEU A 1 90 ? 22.681 -16.844 -34.468 1.00 85.88 90 LEU A O 1
ATOM 726 N N . ASP A 1 91 ? 20.995 -15.654 -33.590 1.00 81.50 91 ASP A N 1
ATOM 727 C CA . ASP A 1 91 ? 20.249 -15.522 -34.855 1.00 81.50 91 ASP A CA 1
ATOM 728 C C . ASP A 1 91 ? 21.082 -14.823 -35.944 1.00 81.50 91 ASP A C 1
ATOM 730 O O . ASP A 1 91 ? 21.030 -15.181 -37.121 1.00 81.50 91 ASP A O 1
ATOM 734 N N . TRP A 1 92 ? 21.894 -13.838 -35.559 1.00 79.62 92 TRP A N 1
ATOM 735 C CA . TRP A 1 92 ? 22.813 -13.176 -36.482 1.00 79.62 92 TRP A CA 1
ATOM 736 C C . TRP A 1 92 ? 23.999 -14.070 -36.838 1.00 79.62 92 TRP A C 1
ATOM 738 O O . TRP A 1 92 ? 24.418 -14.086 -37.992 1.00 79.62 92 TRP A O 1
ATOM 748 N N . HIS A 1 93 ? 24.526 -14.839 -35.888 1.00 78.56 93 HIS A N 1
ATOM 749 C CA . HIS A 1 93 ? 25.598 -15.793 -36.147 1.00 78.56 93 HIS A CA 1
ATOM 750 C C . HIS A 1 93 ? 25.151 -16.867 -37.146 1.00 78.56 93 HIS A C 1
ATOM 752 O O . HIS A 1 93 ? 25.875 -17.138 -38.098 1.00 78.56 93 HIS A O 1
ATOM 758 N N . ASP A 1 94 ? 23.933 -17.389 -37.013 1.00 72.31 94 ASP A N 1
ATOM 75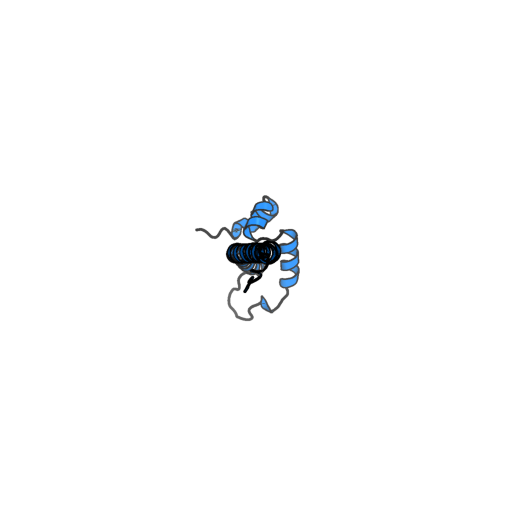9 C CA . ASP A 1 94 ? 23.368 -18.365 -37.952 1.00 72.31 94 ASP A CA 1
ATOM 760 C C . ASP A 1 94 ? 23.162 -17.775 -39.361 1.00 72.31 94 ASP A C 1
ATOM 762 O O . ASP A 1 94 ? 23.259 -18.488 -40.360 1.00 72.31 94 ASP A O 1
ATOM 766 N N . LYS A 1 95 ? 22.926 -16.459 -39.464 1.00 71.44 95 LYS A N 1
ATOM 767 C CA . LYS A 1 95 ? 22.776 -15.747 -40.747 1.00 71.44 95 LYS A CA 1
ATOM 768 C C . LYS A 1 95 ? 24.102 -15.349 -41.396 1.00 71.44 95 LYS A C 1
ATOM 770 O O . LYS A 1 95 ? 24.182 -15.321 -42.622 1.00 71.44 95 LYS A O 1
ATOM 775 N N . PHE A 1 96 ? 25.117 -15.002 -40.606 1.00 61.94 96 PHE A N 1
ATOM 776 C CA . PHE A 1 96 ? 26.397 -14.486 -41.109 1.00 61.94 96 PHE A CA 1
ATOM 777 C C . PHE A 1 96 ? 27.499 -15.544 -41.184 1.00 61.94 96 PHE A C 1
ATOM 779 O O . PHE A 1 96 ? 28.398 -15.416 -42.014 1.00 61.94 96 PHE A O 1
ATOM 786 N N . VAL A 1 97 ? 27.422 -16.618 -40.395 1.00 65.31 97 VAL A N 1
ATOM 787 C CA . VAL A 1 97 ? 28.305 -17.786 -40.520 1.00 65.31 97 VAL A CA 1
ATOM 788 C C . VAL A 1 97 ? 27.721 -18.745 -41.555 1.00 65.31 97 VAL A C 1
ATOM 790 O O . VAL A 1 97 ? 27.465 -19.918 -41.310 1.00 65.31 97 VAL A O 1
ATOM 793 N N . TYR A 1 98 ? 27.526 -18.235 -42.768 1.00 61.94 98 TYR A N 1
ATOM 794 C CA . TYR A 1 98 ? 27.556 -19.089 -43.943 1.00 61.94 98 TYR A CA 1
ATOM 795 C C . TYR A 1 98 ? 29.029 -19.415 -44.194 1.00 61.94 98 TYR A C 1
ATOM 797 O O . TYR A 1 98 ? 29.772 -18.568 -44.683 1.00 61.94 98 TYR A O 1
ATOM 805 N N . ILE A 1 99 ? 29.470 -20.616 -43.815 1.00 60.84 99 ILE A N 1
ATOM 806 C CA . ILE A 1 99 ? 30.742 -21.171 -44.287 1.00 60.84 99 ILE A CA 1
ATOM 807 C C . ILE A 1 99 ? 30.443 -21.684 -45.700 1.00 60.84 99 ILE A C 1
ATOM 809 O O . ILE A 1 99 ? 29.766 -22.711 -45.816 1.00 60.84 99 ILE A O 1
ATOM 813 N N . PRO A 1 100 ? 30.865 -20.999 -46.786 1.00 54.47 100 PRO A N 1
ATOM 814 C CA . PRO A 1 100 ? 30.736 -21.566 -48.118 1.00 54.47 100 PRO A CA 1
ATOM 815 C C . PRO A 1 100 ? 31.526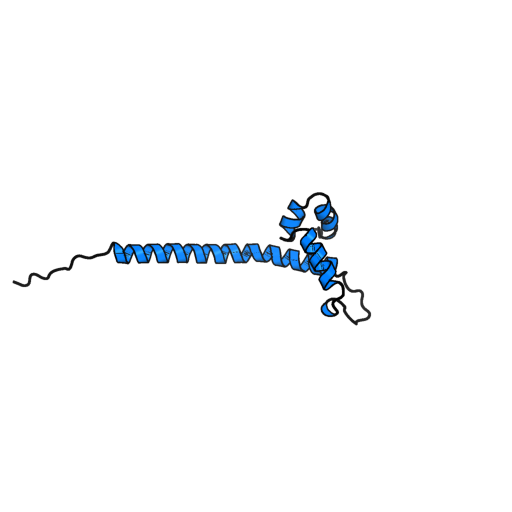 -22.863 -48.087 1.00 54.47 100 PRO A C 1
ATOM 817 O O . PRO A 1 100 ? 32.677 -22.861 -47.647 1.00 54.47 100 PRO A O 1
ATOM 820 N N . GLY A 1 101 ? 30.863 -23.957 -48.458 1.00 54.44 101 GLY A N 1
ATOM 821 C CA . GLY A 1 101 ? 31.403 -25.297 -48.326 1.00 54.44 101 GLY A CA 1
ATOM 822 C C . GLY A 1 101 ? 32.871 -25.345 -48.725 1.00 54.44 101 GLY A C 1
ATOM 823 O O . GLY A 1 101 ? 33.248 -24.875 -49.800 1.00 54.44 101 GLY A O 1
ATOM 824 N N . ALA A 1 102 ? 33.671 -25.948 -47.849 1.00 56.72 102 ALA A N 1
ATOM 825 C CA . ALA A 1 102 ? 34.823 -26.718 -48.264 1.00 56.72 102 ALA A CA 1
ATOM 826 C C . ALA A 1 102 ? 34.318 -27.732 -49.303 1.00 56.72 102 ALA A C 1
ATOM 828 O O . ALA A 1 102 ? 33.930 -28.851 -48.975 1.00 56.72 102 ALA A O 1
ATOM 829 N N . GLN A 1 103 ? 34.205 -27.286 -50.553 1.00 53.09 103 GLN A N 1
ATOM 830 C CA . GLN A 1 103 ? 34.101 -28.167 -51.693 1.00 53.09 103 GLN A CA 1
ATOM 831 C C . GLN A 1 103 ? 35.465 -28.838 -51.740 1.00 53.09 103 GLN A C 1
ATOM 833 O O . GLN A 1 103 ? 36.461 -28.234 -52.131 1.00 53.09 103 GLN A O 1
ATOM 838 N N . SER A 1 104 ? 35.511 -30.040 -51.179 1.00 56.31 104 SER A N 1
ATOM 839 C CA . SER A 1 104 ? 36.600 -30.979 -51.361 1.00 56.31 104 SER A CA 1
ATOM 840 C C . SER A 1 104 ? 36.753 -31.212 -52.863 1.00 56.31 104 SER A C 1
ATOM 842 O O . SER A 1 104 ? 36.009 -31.997 -53.444 1.00 56.31 104 SER A O 1
ATOM 844 N N . GLU A 1 105 ? 37.680 -30.502 -53.502 1.00 56.38 105 GLU A N 1
ATOM 845 C CA . GLU A 1 105 ? 38.288 -30.966 -54.745 1.00 56.38 105 GLU A CA 1
ATOM 846 C C . GLU A 1 105 ? 39.179 -32.158 -54.373 1.00 56.38 105 GLU A C 1
ATOM 848 O O . GLU A 1 105 ? 40.349 -31.999 -54.031 1.00 56.38 105 GLU A O 1
ATOM 853 N N . GLU A 1 106 ? 38.599 -33.359 -54.364 1.00 48.12 106 GLU A N 1
ATOM 854 C CA . GLU A 1 106 ? 39.379 -34.587 -54.520 1.00 48.12 106 GLU A CA 1
ATOM 855 C C . GLU A 1 106 ? 39.496 -34.848 -56.026 1.00 48.12 106 GLU A C 1
ATOM 857 O O . GLU A 1 106 ? 38.497 -35.083 -56.711 1.00 48.12 106 GLU A O 1
ATOM 862 N N . MET A 1 107 ? 40.723 -34.683 -56.523 1.00 46.69 107 MET A N 1
ATOM 863 C CA . MET A 1 107 ? 41.160 -34.908 -57.902 1.00 46.69 107 MET A CA 1
ATOM 864 C C . MET A 1 107 ? 41.402 -36.391 -58.179 1.00 46.69 107 MET A 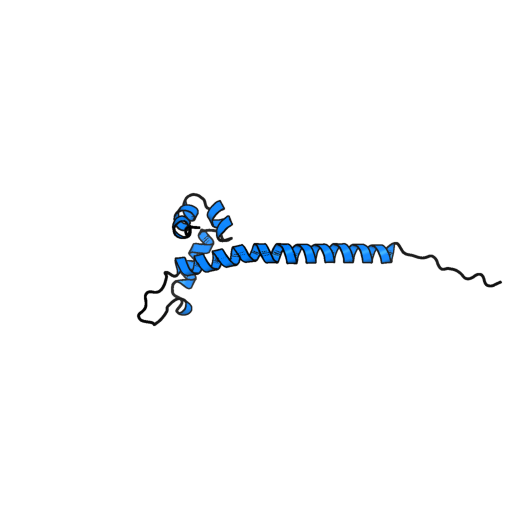C 1
ATOM 866 O O . MET A 1 107 ? 41.883 -37.086 -57.256 1.00 46.69 107 MET A O 1
#

Organism: NCBI:txid765257

Sequence (107 aa):
KASQLPLLSHFAEHCPLLFWKKLCVNPEVFDKILDQISGHLVFQNQSNNKQLPILIQLTIFLYHAGHYRNTYLLVGTVVNCTHCVIATLLDWHDKFVYIPGAQSEEM

pLDDT: mean 76.62, std 13.07, range [45.66, 92.19]

Secondary structure (DSSP, 8-state):
----GGGHHHHHHH-HHHHHHHHSS-HHHHHHHHHHHTT-GGG---SSSPPPPHHHHHHHHHHHHHHHHHHHHHHHHHHHHHHHHHHHHHHHHHHH-----------

Foldseek 3Di:
DPPCLVCLVVCLPPPQVVNCLQLVDGSVVLVVVCVVCQPPCVQPDPDPDDGDRPSSVSSVVSNVVSVVCVVCCVVVVVVVVVVVVVVVVVVVCVVPPPPPDPPPPPD